Protein AF-A0A067DMV3-F1 (afdb_monomer_lite)

InterPro domains:
  IPR001077 O-methyltransferase, C-terminal domain [PF00891] (3-67)
  IPR016461 O-methyltransferase-like [PS51683] (1-71)
  IPR029063 S-adenosyl-L-methionine-dependent methyltransferase superfamily [G3DSA:3.40.50.150] (1-69)
  IPR029063 S-adenosyl-L-methionine-dependent methyltransferase superfamily [SSF53335] (3-67)

Secondary structure (DSSP, 8-state):
--SSSS-HHHHHTT-HHHHHHHHHHHHHHHHHHHHHHHHH-HHHHTT------TT-TTTHHHHHHHHHH--

Structure (mmCIF, N/CA/C/O backbone):
data_AF-A0A067DMV3-F1
#
_entry.id   AF-A0A067DMV3-F1
#
loop_
_atom_site.group_PDB
_atom_site.id
_atom_site.type_symbol
_atom_site.label_atom_id
_atom_site.label_alt_id
_atom_site.label_comp_id
_atom_site.label_asym_id
_atom_site.label_entity_id
_atom_site.label_seq_id
_atom_site.pdbx_PDB_ins_code
_atom_site.Cartn_x
_atom_site.Cartn_y
_atom_site.Cartn_z
_atom_site.occupancy
_atom_site.B_iso_or_equiv
_atom_site.auth_seq_id
_atom_site.auth_comp_id
_atom_site.auth_asym_id
_atom_site.auth_atom_id
_atom_site.pdbx_PDB_model_num
ATOM 1 N N . GLN A 1 1 ? -4.579 10.312 -24.364 1.00 47.50 1 GLN A N 1
ATOM 2 C CA . GLN A 1 1 ? -3.819 9.496 -25.335 1.00 47.50 1 GLN A CA 1
ATOM 3 C C . GLN A 1 1 ? -2.349 9.781 -25.096 1.00 47.50 1 GLN A C 1
ATOM 5 O O . GLN A 1 1 ? -1.972 10.942 -25.131 1.00 47.50 1 GLN A O 1
ATOM 10 N N . THR A 1 2 ? -1.557 8.766 -24.768 1.00 55.72 2 THR A N 1
ATOM 11 C CA . THR A 1 2 ? -0.089 8.850 -24.729 1.00 55.72 2 THR A CA 1
ATOM 12 C C . THR A 1 2 ? 0.449 8.862 -26.167 1.00 55.72 2 THR A C 1
ATOM 14 O O . THR A 1 2 ? -0.185 8.317 -27.069 1.00 55.72 2 THR A O 1
ATOM 17 N N . THR A 1 3 ? 1.598 9.506 -26.401 1.00 65.81 3 THR A N 1
ATOM 18 C CA . THR A 1 3 ? 2.206 9.715 -27.739 1.00 65.81 3 THR A CA 1
ATOM 19 C C . THR A 1 3 ? 2.529 8.413 -28.483 1.00 65.81 3 THR A C 1
ATOM 21 O O . THR A 1 3 ? 2.635 8.392 -29.706 1.00 65.81 3 THR A O 1
ATOM 24 N N . PHE A 1 4 ? 2.619 7.300 -27.761 1.00 64.12 4 PHE A N 1
ATOM 25 C CA . PHE A 1 4 ? 2.726 5.960 -28.319 1.00 64.12 4 PHE A CA 1
ATOM 26 C C . PHE A 1 4 ? 1.431 5.210 -28.019 1.00 64.12 4 PHE A C 1
ATOM 28 O O . PHE A 1 4 ? 0.849 5.375 -26.951 1.00 64.12 4 PHE A O 1
ATOM 35 N N . ARG A 1 5 ? 1.002 4.330 -28.924 1.00 76.94 5 ARG A N 1
ATOM 36 C CA . ARG A 1 5 ? -0.255 3.556 -28.864 1.00 76.94 5 ARG A CA 1
ATOM 37 C C . ARG A 1 5 ? -0.328 2.513 -27.721 1.00 76.94 5 ARG A C 1
ATOM 39 O O . ARG A 1 5 ? -1.067 1.541 -27.835 1.00 76.94 5 ARG A O 1
ATOM 46 N N . LYS A 1 6 ? 0.451 2.697 -26.654 1.00 82.44 6 LYS A N 1
ATOM 47 C CA . LYS A 1 6 ? 0.591 1.852 -25.464 1.00 82.44 6 LYS A CA 1
ATOM 48 C C . LYS A 1 6 ? -0.004 2.559 -24.244 1.00 82.44 6 LYS A C 1
ATOM 50 O O . LYS A 1 6 ? 0.148 3.775 -24.095 1.00 82.44 6 LYS A O 1
ATOM 55 N N . LYS A 1 7 ? -0.681 1.811 -23.371 1.00 88.81 7 LYS A N 1
ATOM 56 C CA . LYS A 1 7 ? -1.182 2.313 -22.083 1.00 88.81 7 LYS A CA 1
ATOM 57 C C . LYS A 1 7 ? -0.011 2.522 -21.128 1.00 88.81 7 LYS A C 1
ATOM 59 O O . LYS A 1 7 ? 1.039 1.917 -21.294 1.00 88.81 7 LYS A O 1
ATOM 64 N N . PHE A 1 8 ? -0.208 3.347 -20.103 1.00 89.81 8 PHE A N 1
ATOM 65 C CA . PHE A 1 8 ? 0.803 3.590 -19.070 1.00 89.81 8 PHE A CA 1
ATOM 66 C C . PHE A 1 8 ? 1.384 2.287 -18.495 1.00 89.81 8 PHE A C 1
ATOM 68 O O . PHE A 1 8 ? 2.595 2.106 -18.480 1.00 89.81 8 PHE A O 1
ATOM 75 N N . TRP A 1 9 ? 0.520 1.338 -18.131 1.00 91.00 9 TRP A N 1
ATOM 76 C CA . TRP A 1 9 ? 0.938 0.049 -17.576 1.00 91.00 9 TRP A CA 1
ATOM 77 C C . TRP A 1 9 ? 1.758 -0.808 -18.544 1.00 91.00 9 TRP A C 1
ATOM 79 O O . TRP A 1 9 ? 2.641 -1.532 -18.101 1.00 91.00 9 TRP A O 1
ATOM 89 N N . ASP A 1 10 ? 1.537 -0.673 -19.855 1.00 92.75 10 ASP A N 1
ATOM 90 C CA . ASP A 1 10 ? 2.343 -1.372 -20.863 1.00 92.75 10 ASP A CA 1
ATOM 91 C C . ASP A 1 10 ? 3.785 -0.834 -20.905 1.00 92.75 10 ASP A C 1
ATOM 93 O O . ASP A 1 10 ? 4.684 -1.529 -21.365 1.00 92.75 10 ASP A O 1
ATOM 97 N N . PHE A 1 11 ? 4.010 0.411 -20.470 1.00 90.19 11 PHE A N 1
ATOM 98 C CA . PHE A 1 11 ? 5.349 0.989 -20.340 1.00 90.19 11 PHE A CA 1
ATOM 99 C C . PHE A 1 11 ? 6.024 0.588 -19.043 1.00 90.19 11 PHE A C 1
ATOM 101 O O . PHE A 1 11 ? 7.182 0.190 -19.075 1.00 90.19 11 PHE A O 1
ATOM 108 N N . VAL A 1 12 ? 5.294 0.675 -17.928 1.00 92.12 12 VAL A N 1
ATOM 109 C CA . VAL A 1 12 ? 5.801 0.247 -16.620 1.00 92.12 12 VAL A CA 1
ATOM 110 C C . VAL A 1 12 ? 6.255 -1.210 -16.705 1.00 92.12 12 VAL A C 1
ATOM 112 O O . VAL A 1 12 ? 7.396 -1.496 -16.386 1.00 92.12 12 VAL A O 1
ATOM 115 N N . ALA A 1 13 ? 5.427 -2.100 -17.260 1.00 91.62 13 ALA A N 1
ATOM 116 C CA . ALA A 1 13 ? 5.755 -3.521 -17.390 1.00 91.62 13 ALA A CA 1
ATOM 117 C C . ALA A 1 13 ? 6.878 -3.836 -18.399 1.00 91.62 13 ALA A C 1
ATOM 119 O O . ALA A 1 13 ? 7.437 -4.930 -18.372 1.00 91.62 13 ALA A O 1
ATOM 120 N N . ALA A 1 14 ? 7.178 -2.932 -19.335 1.00 93.25 14 ALA A N 1
ATOM 121 C CA . ALA A 1 14 ? 8.204 -3.161 -20.354 1.00 93.25 14 ALA A CA 1
ATOM 122 C C . ALA A 1 14 ? 9.601 -2.691 -19.923 1.00 93.25 14 ALA A C 1
ATOM 124 O O . ALA A 1 14 ? 10.587 -3.136 -20.506 1.00 93.25 14 ALA A O 1
ATOM 125 N N . GLU A 1 15 ? 9.689 -1.800 -18.934 1.00 94.94 15 GLU A N 1
ATOM 126 C CA . GLU A 1 15 ? 10.923 -1.126 -18.533 1.00 94.94 15 GLU A CA 1
ATOM 127 C C . GLU A 1 15 ? 11.222 -1.403 -17.047 1.00 94.94 15 GLU A C 1
ATOM 129 O O . GLU A 1 15 ? 10.704 -0.697 -16.180 1.00 94.94 15 GLU A O 1
ATOM 134 N N . PRO A 1 16 ? 12.091 -2.382 -16.718 1.00 94.44 16 PRO A N 1
ATOM 135 C CA . PRO A 1 16 ? 12.302 -2.843 -15.339 1.00 94.44 16 PRO A CA 1
ATOM 136 C C . PRO A 1 16 ? 12.711 -1.749 -14.343 1.00 94.44 16 PRO A C 1
ATOM 138 O O . PRO A 1 16 ? 12.306 -1.763 -13.183 1.00 94.44 16 PRO A O 1
ATOM 141 N N . ASN A 1 17 ? 13.494 -0.761 -14.787 1.00 95.94 17 ASN A N 1
ATOM 142 C CA . ASN A 1 17 ? 13.878 0.366 -13.932 1.00 95.94 17 ASN A CA 1
ATOM 143 C C . ASN A 1 17 ? 12.681 1.270 -13.612 1.00 95.94 17 ASN A C 1
ATOM 145 O O . ASN A 1 17 ? 12.566 1.770 -12.496 1.00 95.94 17 ASN A O 1
ATOM 149 N N . LEU A 1 18 ? 11.793 1.485 -14.587 1.00 93.88 18 LEU A N 1
ATOM 150 C CA . LEU A 1 18 ? 10.576 2.264 -14.382 1.00 93.88 18 LEU A CA 1
ATOM 151 C C . LEU A 1 18 ? 9.597 1.504 -13.484 1.00 93.88 18 LEU A C 1
ATOM 153 O O . LEU A 1 18 ? 8.983 2.117 -12.618 1.00 93.88 18 LEU A O 1
ATOM 157 N N . GLU A 1 19 ? 9.486 0.188 -13.667 1.00 95.38 19 GLU A N 1
ATOM 158 C CA . GLU A 1 19 ? 8.714 -0.697 -12.796 1.00 95.38 19 GLU A CA 1
ATOM 159 C C . GLU A 1 19 ? 9.167 -0.595 -11.336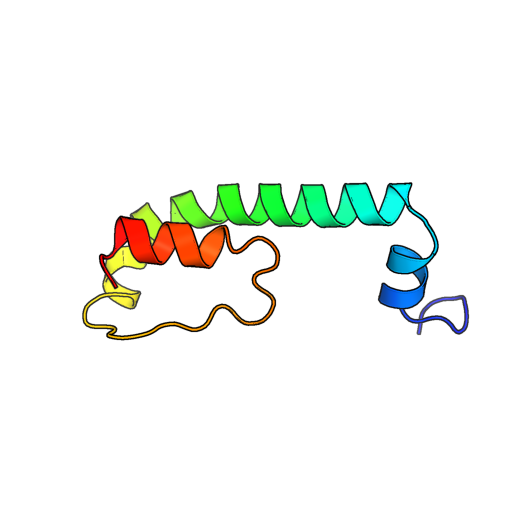 1.00 95.38 19 GLU A C 1
ATOM 161 O O . GLU A 1 19 ? 8.347 -0.309 -10.464 1.00 95.38 19 GLU A O 1
ATOM 166 N N . SER A 1 20 ? 10.472 -0.748 -11.081 1.00 96.75 20 SER A N 1
ATOM 167 C CA . SER A 1 20 ? 11.038 -0.644 -9.731 1.00 96.75 20 SER A CA 1
ATOM 168 C C . SER A 1 20 ? 10.744 0.716 -9.110 1.00 96.75 20 SER A C 1
ATOM 170 O O . SER A 1 20 ? 10.166 0.780 -8.032 1.00 96.75 20 SER A O 1
ATOM 172 N N . ILE A 1 21 ? 11.064 1.808 -9.816 1.00 97.00 21 ILE A N 1
ATOM 173 C CA . ILE A 1 21 ? 10.833 3.169 -9.314 1.00 97.00 21 ILE A CA 1
ATOM 174 C C . ILE A 1 21 ? 9.350 3.395 -9.011 1.00 97.00 21 ILE A C 1
ATOM 176 O O . ILE A 1 21 ? 9.018 4.025 -8.009 1.00 97.00 21 ILE A O 1
ATOM 180 N N . PHE A 1 22 ? 8.455 2.894 -9.863 1.00 96.12 22 PHE A N 1
ATOM 181 C CA . PHE A 1 22 ? 7.021 3.043 -9.663 1.00 96.12 22 PHE A CA 1
ATOM 182 C C . PHE A 1 22 ? 6.543 2.313 -8.401 1.00 96.12 22 PHE A C 1
ATOM 184 O O . PHE A 1 22 ? 5.827 2.906 -7.592 1.00 96.12 22 PHE A O 1
ATOM 191 N N . TYR A 1 23 ? 6.946 1.055 -8.202 1.00 96.00 23 TYR A N 1
ATOM 192 C CA . TYR A 1 23 ? 6.554 0.301 -7.011 1.00 96.00 23 TYR A CA 1
ATOM 193 C C . TYR A 1 23 ? 7.194 0.844 -5.735 1.00 96.00 23 TYR A C 1
ATOM 195 O O . TYR A 1 23 ? 6.492 0.985 -4.735 1.00 96.00 23 TYR A O 1
ATOM 203 N N . ASP A 1 24 ? 8.473 1.217 -5.773 1.00 97.06 24 ASP A N 1
ATOM 204 C CA . ASP A 1 24 ? 9.163 1.818 -4.629 1.00 97.06 24 ASP A CA 1
ATOM 205 C C . ASP A 1 24 ? 8.495 3.139 -4.224 1.00 97.06 24 ASP A C 1
ATOM 207 O O . ASP A 1 24 ? 8.249 3.380 -3.042 1.00 97.06 24 ASP A O 1
ATOM 211 N N . ALA A 1 25 ? 8.108 3.964 -5.204 1.00 97.31 25 ALA A N 1
ATOM 212 C CA . ALA A 1 25 ? 7.362 5.192 -4.951 1.00 97.31 25 ALA A CA 1
ATOM 213 C C . ALA A 1 25 ? 5.977 4.919 -4.340 1.00 97.31 25 ALA A C 1
ATOM 215 O O . ALA A 1 25 ? 5.589 5.605 -3.399 1.00 97.31 25 ALA A O 1
ATOM 216 N N . MET A 1 26 ? 5.241 3.912 -4.827 1.00 97.81 26 MET A N 1
ATOM 217 C CA . MET A 1 26 ? 3.936 3.530 -4.265 1.00 97.81 26 MET A CA 1
ATOM 218 C C . MET A 1 26 ? 4.042 3.005 -2.828 1.00 97.81 26 MET A C 1
ATOM 220 O O . MET A 1 26 ? 3.167 3.284 -2.005 1.00 97.81 26 MET A O 1
ATOM 224 N N . ILE A 1 27 ? 5.103 2.255 -2.518 1.00 97.38 27 ILE A N 1
ATOM 225 C CA . ILE A 1 27 ? 5.380 1.781 -1.158 1.00 97.38 27 ILE A CA 1
ATOM 226 C C . ILE A 1 27 ? 5.676 2.974 -0.249 1.00 97.38 27 ILE A C 1
ATOM 228 O O . ILE A 1 27 ? 5.009 3.117 0.773 1.00 97.38 27 ILE A O 1
ATOM 232 N N . ALA A 1 28 ? 6.606 3.848 -0.643 1.00 97.88 28 ALA A N 1
ATOM 233 C CA . ALA A 1 28 ? 6.993 5.013 0.151 1.00 97.88 28 ALA A CA 1
ATOM 234 C C . ALA A 1 28 ? 5.821 5.984 0.387 1.00 97.88 28 ALA A C 1
ATOM 236 O O . ALA A 1 28 ? 5.643 6.485 1.497 1.00 97.88 28 ALA A O 1
ATOM 237 N N . ASP A 1 29 ? 4.991 6.220 -0.633 1.00 97.69 29 ASP A N 1
ATOM 238 C CA . ASP A 1 29 ? 3.772 7.025 -0.504 1.00 97.69 29 ASP A CA 1
ATOM 239 C C . ASP A 1 29 ? 2.785 6.389 0.484 1.00 97.69 29 ASP A C 1
ATOM 241 O O . ASP A 1 29 ? 2.302 7.055 1.400 1.00 97.69 29 ASP A O 1
ATOM 245 N N . SER A 1 30 ? 2.556 5.076 0.373 1.00 97.56 30 SER A N 1
ATOM 246 C CA . SER A 1 30 ? 1.693 4.353 1.311 1.00 97.56 30 SER A CA 1
ATOM 247 C C . SER A 1 30 ? 2.212 4.463 2.745 1.00 97.56 30 SER A C 1
ATOM 249 O O . SER A 1 30 ? 1.434 4.753 3.648 1.00 97.56 30 SER A O 1
ATOM 251 N N . GLU A 1 31 ? 3.514 4.275 2.971 1.00 96.31 31 GLU A N 1
ATOM 252 C CA . GLU A 1 31 ? 4.131 4.427 4.295 1.00 96.31 31 GLU A CA 1
ATOM 253 C C . GLU A 1 31 ? 3.915 5.836 4.859 1.00 96.31 31 GLU A C 1
ATOM 255 O O . GLU A 1 31 ? 3.472 5.977 5.999 1.00 96.31 31 GLU A O 1
ATOM 260 N N . LEU A 1 32 ? 4.130 6.879 4.054 1.00 97.25 32 LEU A N 1
ATOM 261 C CA . LEU A 1 32 ? 3.923 8.261 4.484 1.00 97.25 32 LEU A CA 1
ATOM 262 C C . LEU A 1 32 ? 2.457 8.540 4.847 1.00 97.25 32 LEU A C 1
ATOM 264 O O . LEU A 1 32 ? 2.171 9.085 5.915 1.00 97.25 32 LEU A O 1
ATOM 268 N N . ILE A 1 33 ? 1.520 8.156 3.979 1.00 96.31 33 ILE A N 1
ATOM 269 C CA . ILE A 1 33 ? 0.093 8.427 4.188 1.00 96.31 33 ILE A CA 1
ATOM 270 C C . ILE A 1 33 ? -0.462 7.618 5.363 1.00 96.31 33 ILE A C 1
ATOM 272 O O . ILE A 1 33 ? -1.338 8.114 6.074 1.00 96.31 33 ILE A O 1
ATOM 276 N N . THR A 1 34 ? 0.061 6.415 5.633 1.00 95.56 34 THR A N 1
ATOM 277 C CA . THR A 1 34 ? -0.389 5.633 6.796 1.00 95.56 34 THR A CA 1
ATOM 278 C C . THR A 1 34 ? -0.193 6.372 8.115 1.00 95.56 34 THR A C 1
ATOM 280 O O . THR A 1 34 ? -1.060 6.264 8.975 1.00 95.56 34 THR A O 1
ATOM 283 N N . ILE A 1 35 ? 0.871 7.167 8.269 1.00 94.69 35 ILE A N 1
ATOM 284 C CA . ILE A 1 35 ? 1.112 7.953 9.490 1.00 94.69 35 ILE A CA 1
ATOM 285 C C . ILE A 1 35 ? -0.067 8.901 9.736 1.00 94.69 35 ILE A C 1
ATOM 287 O O . ILE A 1 35 ? -0.702 8.843 10.787 1.00 94.69 35 ILE A O 1
ATOM 291 N N . VAL A 1 36 ? -0.435 9.686 8.721 1.00 95.00 36 VAL A N 1
ATOM 292 C CA . VAL A 1 36 ? -1.545 10.648 8.800 1.00 95.00 36 VAL A CA 1
ATOM 293 C C . VAL A 1 36 ? -2.882 9.940 9.028 1.00 95.00 36 VAL A C 1
ATOM 295 O O . VAL A 1 36 ? -3.682 10.357 9.861 1.00 95.00 36 VAL A O 1
ATOM 298 N N . VAL A 1 37 ? -3.138 8.836 8.320 1.00 94.31 37 VAL A N 1
ATOM 299 C CA . VAL A 1 37 ? -4.385 8.067 8.471 1.00 94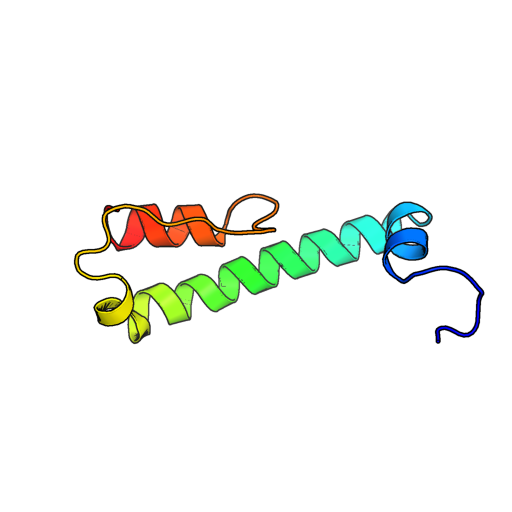.31 37 VAL A CA 1
ATOM 300 C C . VAL A 1 37 ? -4.533 7.531 9.895 1.00 94.31 37 VAL A C 1
ATOM 302 O O . VAL A 1 37 ? -5.614 7.611 10.484 1.00 94.31 37 VAL A O 1
ATOM 305 N N . ILE A 1 38 ? -3.455 6.992 10.460 1.00 91.06 38 ILE A N 1
ATOM 306 C CA . ILE A 1 38 ? -3.470 6.411 11.800 1.00 91.06 38 ILE A CA 1
ATOM 307 C C . ILE A 1 38 ? -3.573 7.498 12.864 1.00 91.06 38 ILE A C 1
ATOM 309 O O . ILE A 1 38 ? -4.240 7.273 13.866 1.00 91.06 38 ILE A O 1
ATOM 313 N N . GLU A 1 39 ? -2.955 8.662 12.681 1.00 91.75 39 GLU A N 1
ATOM 314 C CA . GLU A 1 39 ? -2.972 9.740 13.673 1.00 91.75 39 GLU A CA 1
ATOM 315 C C . GLU A 1 39 ? -4.277 10.543 13.642 1.00 91.75 39 GLU A C 1
ATOM 317 O O . GLU A 1 39 ? -4.916 10.702 14.687 1.00 91.75 39 GLU A O 1
ATOM 322 N N . ASP A 1 40 ? -4.724 10.940 12.450 1.00 94.00 40 ASP A N 1
ATOM 323 C CA . ASP A 1 40 ? -5.760 11.961 12.278 1.00 94.00 40 ASP A CA 1
ATOM 324 C C . ASP A 1 40 ? -7.121 11.396 11.845 1.00 94.00 40 ASP A C 1
ATOM 326 O O . ASP A 1 40 ? -8.155 12.030 12.058 1.00 94.00 40 ASP A O 1
ATOM 330 N N . CYS A 1 41 ? -7.166 10.193 11.259 1.00 91.50 41 CYS A N 1
ATOM 331 C CA . CYS A 1 41 ? -8.393 9.631 10.672 1.00 91.50 41 CYS A CA 1
ATOM 332 C C . CYS A 1 41 ? -9.034 8.512 11.510 1.00 91.50 41 CYS A C 1
ATOM 334 O O . CYS A 1 41 ? -9.874 7.764 11.006 1.00 91.50 41 CYS A O 1
ATOM 336 N N . LYS A 1 42 ? -8.683 8.395 12.798 1.00 86.75 42 LYS A N 1
ATOM 337 C CA . LYS A 1 42 ? -9.076 7.259 13.656 1.00 86.75 42 LYS A CA 1
ATOM 338 C C . LYS A 1 42 ? -10.572 6.970 13.702 1.00 86.75 42 LYS A C 1
ATOM 340 O O . LYS A 1 42 ? -10.992 5.816 13.646 1.00 86.75 42 LYS A O 1
ATOM 345 N N . GLU A 1 43 ? -11.387 8.016 13.784 1.00 89.31 43 GLU A N 1
ATOM 346 C CA . GLU A 1 43 ? -12.837 7.864 13.929 1.00 89.31 43 GLU A CA 1
ATOM 347 C C . GLU A 1 43 ? -13.508 7.282 12.675 1.00 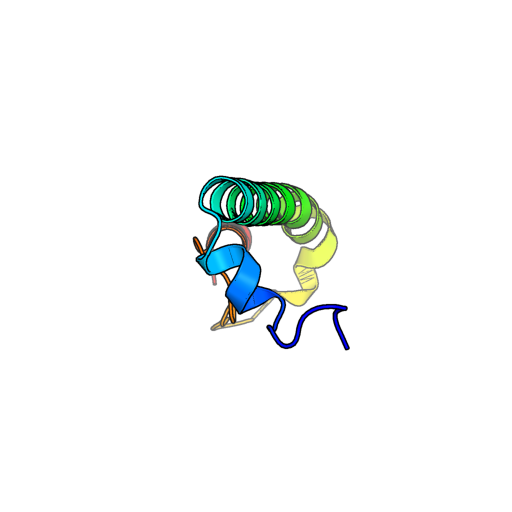89.31 43 GLU A C 1
ATOM 349 O O . GLU A 1 43 ? -14.565 6.669 12.796 1.00 89.31 43 GLU A O 1
ATOM 354 N N . VAL A 1 44 ? -12.890 7.393 11.492 1.00 90.62 44 VAL A N 1
ATOM 355 C CA . VAL A 1 44 ? -13.420 6.804 10.247 1.00 90.62 44 VAL A CA 1
ATOM 356 C C . VAL A 1 44 ? -13.413 5.275 10.310 1.00 90.62 44 VAL A C 1
ATOM 358 O O . VAL A 1 44 ? -14.308 4.627 9.770 1.00 90.62 44 VAL A O 1
ATOM 361 N N . PHE A 1 45 ? -12.425 4.693 10.995 1.00 89.62 45 PHE A N 1
ATOM 362 C CA . PHE A 1 45 ? -12.242 3.242 11.068 1.00 89.62 45 PHE A CA 1
ATOM 363 C C . 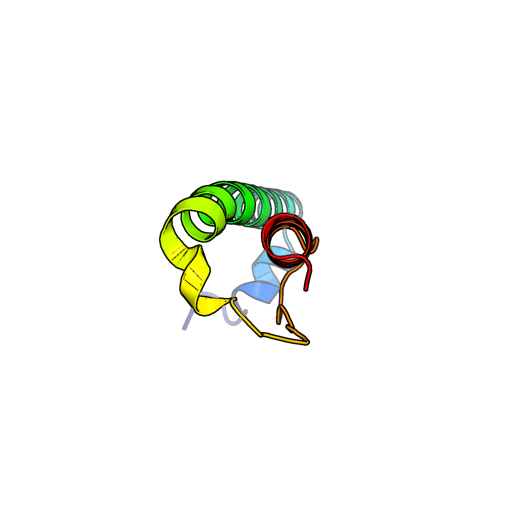PHE A 1 45 ? -12.928 2.599 12.278 1.00 89.62 45 PHE A C 1
ATOM 365 O O . PHE A 1 45 ? -12.972 1.375 12.409 1.00 89.62 45 PHE A O 1
ATOM 372 N N . LYS A 1 46 ? -13.506 3.409 13.166 1.00 86.88 46 LYS A N 1
ATOM 373 C CA . LYS A 1 46 ? -14.136 2.941 14.398 1.00 86.88 46 LYS A CA 1
ATOM 374 C C . LYS A 1 46 ? -15.372 2.091 14.111 1.00 86.88 46 LYS A C 1
ATOM 376 O O . LYS A 1 46 ? -16.321 2.528 13.468 1.00 86.88 46 LYS A O 1
ATOM 381 N N . GLY A 1 47 ? -15.383 0.874 14.653 1.00 87.62 47 GLY A N 1
ATOM 382 C CA . GLY A 1 47 ? -16.508 -0.055 14.517 1.00 87.62 47 GLY A CA 1
ATOM 383 C C . GLY A 1 47 ? -16.596 -0.759 13.160 1.00 87.62 47 GLY A C 1
ATOM 384 O O . GLY A 1 47 ? -17.528 -1.543 12.957 1.00 87.62 47 GLY A O 1
ATOM 385 N N . LEU A 1 48 ? -15.637 -0.532 12.252 1.00 90.94 48 LEU A N 1
ATOM 386 C CA . LEU A 1 48 ? -15.480 -1.376 11.073 1.00 90.94 48 LEU A CA 1
ATOM 387 C C . LEU A 1 48 ? -15.146 -2.805 11.507 1.00 90.94 48 LEU A C 1
ATOM 389 O O . LEU A 1 48 ? -14.384 -3.029 12.439 1.00 90.94 48 LEU A O 1
ATOM 393 N N . LYS A 1 49 ? -15.743 -3.776 10.814 1.00 90.25 49 LYS A N 1
ATOM 394 C CA . LYS A 1 49 ? -15.500 -5.212 11.038 1.00 90.25 49 LYS A CA 1
ATOM 395 C C . LYS A 1 49 ? -14.645 -5.854 9.951 1.00 90.25 49 LYS A C 1
ATOM 397 O O . LYS A 1 49 ? -14.257 -7.006 10.073 1.00 90.25 49 LYS A O 1
ATOM 402 N N . SER A 1 50 ? -14.472 -5.154 8.837 1.00 93.19 50 SER A N 1
ATOM 403 C CA . SER A 1 50 ? -13.758 -5.638 7.663 1.00 93.19 50 SER A CA 1
ATOM 404 C C . SER A 1 50 ? -13.416 -4.460 6.762 1.00 93.19 50 SER A C 1
ATOM 406 O O . SER A 1 50 ? -14.232 -3.544 6.619 1.00 93.19 50 SER A O 1
ATOM 408 N N . LEU A 1 51 ? -12.264 -4.526 6.103 1.00 93.88 51 LEU A N 1
ATOM 409 C CA . LEU A 1 51 ? -11.810 -3.554 5.114 1.00 93.88 51 LEU A CA 1
ATOM 410 C C . LEU A 1 51 ? -11.138 -4.287 3.947 1.00 93.88 51 LEU A C 1
ATOM 412 O O . LEU A 1 51 ? -10.473 -5.301 4.149 1.00 93.88 51 LEU A O 1
ATOM 416 N N . VAL A 1 52 ? -11.319 -3.774 2.728 1.00 95.75 52 VAL A N 1
ATOM 417 C CA . VAL A 1 52 ? -10.648 -4.272 1.521 1.00 95.75 52 VAL A CA 1
ATOM 418 C C . VAL A 1 52 ? -9.827 -3.141 0.914 1.00 95.75 52 VAL A C 1
ATOM 420 O O . VAL A 1 52 ? -10.375 -2.106 0.543 1.00 95.75 52 VAL A O 1
ATOM 423 N N . ASP A 1 53 ? -8.522 -3.365 0.793 1.00 95.94 53 ASP A N 1
ATOM 424 C CA . ASP A 1 53 ? -7.566 -2.458 0.157 1.00 95.94 53 ASP A CA 1
ATOM 425 C C . ASP A 1 53 ? -7.390 -2.844 -1.323 1.00 95.94 53 ASP A C 1
ATOM 427 O O . ASP A 1 53 ? -6.594 -3.717 -1.688 1.00 95.94 53 ASP A O 1
ATOM 431 N N . VAL A 1 54 ? -8.234 -2.272 -2.186 1.00 97.62 54 VAL A N 1
ATOM 432 C CA . VAL A 1 54 ? -8.265 -2.602 -3.618 1.00 97.62 54 VAL A CA 1
ATOM 433 C C . VAL A 1 54 ? -7.052 -1.998 -4.313 1.00 97.62 54 VAL A C 1
ATOM 435 O O . VAL A 1 54 ? -6.913 -0.782 -4.391 1.00 97.62 54 VAL A O 1
ATOM 438 N N . GLY A 1 55 ? -6.205 -2.856 -4.883 1.00 95.19 55 GLY A N 1
ATOM 439 C CA . GLY A 1 55 ? -4.949 -2.412 -5.486 1.00 95.19 55 GLY A CA 1
ATOM 440 C C . GLY A 1 55 ? -3.857 -2.110 -4.459 1.00 95.19 55 GLY A C 1
ATOM 441 O O . GLY A 1 55 ? -2.859 -1.505 -4.828 1.00 95.19 55 GLY A O 1
ATOM 442 N N . GLY A 1 56 ? -4.001 -2.576 -3.213 1.00 96.25 56 GLY A N 1
ATOM 443 C CA . GLY A 1 56 ? -3.072 -2.300 -2.109 1.00 96.25 56 GLY A CA 1
ATOM 444 C C . GLY A 1 56 ? -1.636 -2.809 -2.284 1.00 96.25 56 GLY A C 1
ATOM 445 O O . GLY A 1 56 ? -0.807 -2.617 -1.397 1.00 96.25 56 GLY A O 1
ATOM 446 N N . GLY A 1 57 ? -1.317 -3.472 -3.400 1.00 95.56 57 GLY A N 1
ATOM 447 C CA . GLY A 1 57 ? 0.035 -3.915 -3.7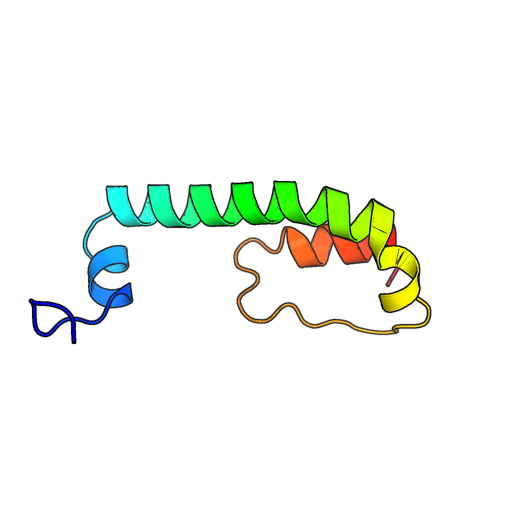32 1.00 95.56 57 GLY A CA 1
ATOM 448 C C . GLY A 1 57 ? 0.638 -4.791 -2.636 1.00 95.56 57 GLY A C 1
ATOM 449 O O . GLY A 1 57 ? 0.130 -5.870 -2.336 1.00 95.56 57 GLY A O 1
ATOM 450 N N . THR A 1 58 ? 1.714 -4.312 -2.011 1.00 96.19 58 THR A N 1
ATOM 451 C CA . THR A 1 58 ? 2.378 -5.004 -0.897 1.00 96.19 58 THR A CA 1
ATOM 452 C C . THR A 1 58 ? 1.545 -5.029 0.384 1.00 96.19 58 THR A C 1
ATOM 454 O O . THR A 1 58 ? 1.953 -5.689 1.334 1.00 96.19 58 THR A O 1
ATOM 457 N N . GLY A 1 59 ? 0.406 -4.335 0.449 1.00 96.56 59 GLY A N 1
ATOM 458 C CA . GLY A 1 59 ? -0.522 -4.313 1.580 1.00 96.56 59 GLY A CA 1
ATOM 459 C C . GLY A 1 59 ? -0.091 -3.404 2.731 1.00 96.56 59 GLY A C 1
ATOM 460 O O . GLY A 1 59 ? -0.504 -3.636 3.866 1.00 96.56 59 GLY A O 1
ATOM 461 N N . THR A 1 60 ? 0.772 -2.414 2.478 1.00 96.62 60 THR A N 1
ATOM 462 C CA . THR A 1 60 ? 1.265 -1.483 3.509 1.00 96.62 60 THR A CA 1
ATOM 463 C C . THR A 1 60 ? 0.119 -0.751 4.206 1.00 96.62 60 THR A C 1
ATOM 465 O O . THR A 1 60 ? 0.050 -0.773 5.435 1.00 96.62 60 THR A O 1
ATOM 468 N N . MET A 1 61 ? -0.820 -0.190 3.439 1.00 96.12 61 MET A N 1
ATOM 469 C CA . MET A 1 61 ? -1.969 0.532 3.989 1.00 96.12 61 MET A CA 1
ATOM 470 C C . MET A 1 61 ? -2.893 -0.397 4.785 1.00 96.12 61 MET A C 1
ATOM 472 O O . MET A 1 61 ? -3.153 -0.144 5.962 1.00 96.12 61 MET A O 1
ATOM 476 N N . ALA A 1 62 ? -3.318 -1.521 4.193 1.00 95.44 62 ALA A N 1
ATOM 477 C CA . ALA A 1 62 ? -4.135 -2.520 4.886 1.00 95.44 62 ALA A CA 1
ATOM 478 C C . ALA A 1 62 ? -3.523 -2.987 6.221 1.00 95.44 62 ALA A C 1
ATOM 480 O O . ALA A 1 62 ? -4.223 -3.044 7.232 1.00 95.44 62 ALA A O 1
ATOM 481 N N . ARG A 1 63 ? -2.214 -3.288 6.251 1.00 94.69 63 ARG A N 1
ATOM 482 C CA . ARG A 1 63 ? -1.515 -3.702 7.481 1.00 94.69 63 ARG A CA 1
ATOM 483 C C . ARG A 1 63 ? -1.501 -2.611 8.540 1.00 94.69 63 ARG A C 1
ATOM 485 O O . ARG A 1 63 ? -1.721 -2.916 9.712 1.00 94.69 63 ARG A O 1
ATOM 492 N N . ALA A 1 64 ? -1.226 -1.369 8.149 1.00 93.81 64 ALA A N 1
ATOM 493 C CA . ALA A 1 64 ? -1.200 -0.251 9.081 1.00 93.81 64 ALA A CA 1
ATOM 494 C C . ALA A 1 64 ? -2.577 -0.046 9.723 1.00 93.81 64 ALA A C 1
ATOM 496 O O . ALA A 1 64 ? -2.671 0.029 10.945 1.00 93.81 64 ALA A O 1
ATOM 497 N N . ILE A 1 65 ? -3.645 -0.058 8.920 1.00 93.12 65 ILE A N 1
ATOM 498 C CA . ILE A 1 65 ? -5.023 0.082 9.407 1.00 93.12 65 ILE A CA 1
ATOM 499 C C . ILE A 1 65 ? -5.393 -1.080 10.341 1.00 93.12 65 ILE A C 1
ATOM 501 O O . ILE A 1 65 ? -5.873 -0.834 11.446 1.00 93.12 65 ILE A O 1
ATOM 505 N N . ALA A 1 66 ? -5.126 -2.331 9.950 1.00 91.88 66 ALA A N 1
ATOM 506 C CA . ALA A 1 66 ? -5.405 -3.498 10.794 1.00 91.88 66 ALA A CA 1
ATOM 507 C C . ALA A 1 66 ? -4.665 -3.423 12.142 1.00 91.88 66 ALA A C 1
ATOM 509 O O . ALA A 1 66 ? -5.237 -3.704 13.193 1.00 91.88 66 ALA A O 1
ATOM 510 N N . THR A 1 67 ? -3.409 -2.967 12.129 1.00 89.50 67 THR A N 1
ATOM 511 C CA . THR A 1 67 ? -2.591 -2.834 13.345 1.00 89.50 67 THR A CA 1
ATOM 512 C C . THR A 1 67 ? -3.052 -1.672 14.228 1.00 89.50 67 THR A C 1
ATOM 514 O O . THR A 1 67 ? -3.144 -1.826 15.443 1.00 89.50 67 THR A O 1
ATOM 517 N N . GLY A 1 68 ? -3.342 -0.507 13.642 1.00 87.56 68 GLY A N 1
ATOM 518 C CA . GLY A 1 68 ? -3.692 0.701 14.393 1.00 87.56 68 GLY A CA 1
ATOM 519 C C . GLY A 1 68 ? -5.130 0.740 14.902 1.00 87.56 68 GLY A C 1
ATOM 520 O O . GLY A 1 68 ? -5.395 1.409 15.901 1.00 87.56 68 GLY A O 1
ATOM 521 N N . PHE A 1 69 ? -6.048 0.020 14.250 1.00 83.75 69 PHE A N 1
ATOM 522 C CA . PHE A 1 69 ? -7.476 0.027 14.587 1.00 83.75 69 PHE A CA 1
ATOM 523 C C . PHE A 1 69 ? -8.023 -1.313 15.075 1.00 83.75 69 PHE A C 1
ATOM 525 O O . PHE A 1 69 ? -9.182 -1.358 15.483 1.00 83.75 69 PHE A O 1
ATOM 532 N N . LEU A 1 70 ? -7.195 -2.366 15.101 1.00 72.88 70 LEU A N 1
ATOM 533 C CA . LEU A 1 70 ? -7.573 -3.717 15.537 1.00 72.88 70 LEU A CA 1
ATOM 534 C C . LEU A 1 70 ? -8.824 -4.242 14.809 1.00 72.88 70 LEU A C 1
ATOM 536 O O . LEU A 1 70 ? -9.721 -4.810 15.438 1.00 72.88 70 LEU A O 1
ATOM 540 N N . ILE A 1 71 ? -8.885 -4.004 13.495 1.00 62.62 71 ILE A N 1
ATOM 541 C CA . ILE A 1 71 ? -9.932 -4.526 12.603 1.00 62.62 71 ILE A CA 1
ATOM 542 C C . ILE A 1 71 ? -9.540 -5.859 11.971 1.00 62.62 71 ILE A C 1
ATOM 544 O O . ILE A 1 71 ? -8.324 -6.108 11.808 1.00 62.62 71 ILE A O 1
#

pLDDT: mean 90.55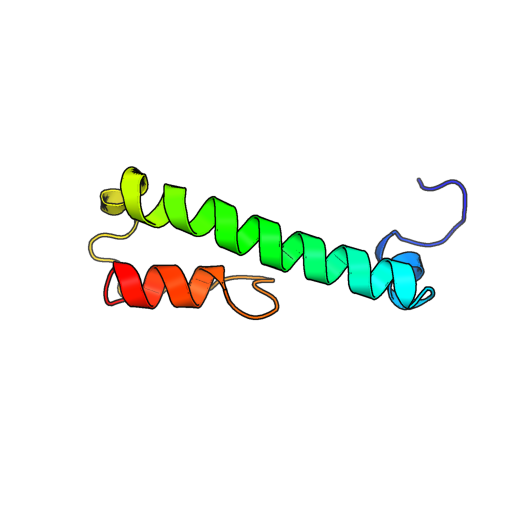, std 9.94, range [47.5, 97.88]

Sequence (71 aa):
QTTFRKKFWDFVAAEPNLESIFYDAMIADSELITIVVIEDCKEVFKGLKSLVDVGGGTGTMARAIATGFLI

Radius of gyration: 15.88 Å; chains: 1; bounding box: 30×18×44 Å

Organism: Citrus sinensis (NCBI:txid2711)

Foldseek 3Di:
DPPDPDDPVRVLVVDVVSVVVVVVVLLVVLQVVLVCCLPPVQVVCPPDPDDDDVVCVVCSNVVSSCVSNVD